Protein AF-A0A2W4TZ62-F1 (afdb_monomer)

Foldseek 3Di:
DDDPDDPPVVVVVVVVVVVVVVVVVVVVVVVVVVCVVVVPDPPPDDPDDPDDPPPDPVVVVCVVVVDDPPPPPPPPDPPPPDKDKDWPDKAQDPPPAIWTFIDTNNHHTDTDGPPD

Radius of gyration: 36.92 Å; Cα contacts (8 Å, |Δi|>4): 65; chains: 1; bounding box: 67×64×75 Å

pLDDT: mean 73.5, std 13.52, range [45.03, 94.56]

Mean predicted aligned error: 21.02 Å

Nearest PDB structures (foldseek):
  5z58-assembly1_v  TM=3.258E-01  e=4.020E+00  Homo sapiens
  5z57-assembly1_v  TM=2.909E-01  e=4.284E+00  Homo sapiens
  6drb-assembly1_A  TM=4.231E-01  e=6.685E+00  Yersinia pestis

Secondary structure (DSSP, 8-state):
-----TTHHHHHHHHHHHHHHHHHHHHHHHHHHHHHHHH--------PPPPP-----HHHHHHHTT--------------SS--EEEEEEE--TTT--EEEEEETTPPPEEEETT-

Solvent-accessible surface area (backbone atoms only — not comparable to full-atom values): 7519 Å² total; per-residue (Å²): 137,86,82,96,64,84,75,61,65,60,69,64,46,49,58,56,52,51,52,50,50,50,52,50,53,50,51,50,49,53,49,49,51,50,50,51,60,68,64,62,56,82,77,76,82,67,95,64,78,78,75,78,78,81,82,73,61,62,66,60,54,36,45,74,74,64,48,71,83,72,72,70,81,64,74,77,69,77,77,67,99,55,88,47,75,47,80,78,47,74,49,83,44,97,84,80,55,29,39,35,31,41,23,50,71,86,42,81,69,43,82,41,57,68,92,116

Structure (mmCIF, N/CA/C/O backbone):
data_AF-A0A2W4TZ62-F1
#
_entry.id   AF-A0A2W4TZ62-F1
#
loop_
_atom_site.group_PDB
_atom_site.id
_atom_site.type_symbol
_atom_site.label_atom_id
_atom_site.label_alt_id
_atom_site.label_comp_id
_atom_site.label_asym_id
_atom_site.label_entity_id
_atom_site.label_seq_id
_atom_site.pdbx_PDB_ins_code
_atom_site.Cartn_x
_atom_site.Cartn_y
_atom_site.Cartn_z
_atom_site.occupancy
_atom_site.B_iso_or_equiv
_atom_site.auth_seq_id
_atom_site.auth_comp_id
_atom_site.auth_asym_id
_atom_site.auth_atom_id
_atom_site.pdbx_PDB_model_num
ATOM 1 N N . MET A 1 1 ? 46.479 -48.052 -25.727 1.00 45.03 1 MET A N 1
ATOM 2 C CA . MET A 1 1 ? 47.336 -46.891 -26.041 1.00 45.03 1 MET A CA 1
ATOM 3 C C . MET A 1 1 ? 46.475 -45.942 -26.864 1.00 45.03 1 MET A C 1
ATOM 5 O O . MET A 1 1 ? 46.310 -46.143 -28.051 1.00 45.03 1 MET A O 1
ATOM 9 N N . GLU A 1 2 ? 45.507 -45.329 -26.191 1.00 51.59 2 GLU A N 1
ATOM 10 C CA . GLU A 1 2 ? 45.523 -43.910 -25.804 1.00 51.59 2 GLU A CA 1
ATOM 11 C C . GLU A 1 2 ? 45.159 -42.976 -26.961 1.00 51.59 2 GLU A C 1
ATOM 13 O O . GLU A 1 2 ? 45.922 -42.770 -27.897 1.00 51.59 2 GLU A O 1
ATOM 18 N N . SER A 1 3 ? 43.974 -42.375 -26.856 1.00 45.31 3 SER A N 1
ATOM 19 C CA . SER A 1 3 ? 43.682 -41.060 -27.432 1.00 45.31 3 SER A CA 1
ATOM 20 C C . SER A 1 3 ? 42.586 -40.367 -26.603 1.00 45.31 3 SER A C 1
ATOM 22 O O . SER A 1 3 ? 41.416 -40.380 -26.984 1.00 45.31 3 SER A O 1
ATOM 24 N N . PRO A 1 4 ? 42.929 -39.763 -25.449 1.00 53.34 4 PRO A N 1
ATOM 25 C CA . PRO A 1 4 ? 42.033 -38.906 -24.675 1.00 53.34 4 PRO A CA 1
ATOM 26 C C . PRO A 1 4 ? 42.117 -37.451 -25.178 1.00 53.34 4 PRO A C 1
ATOM 28 O O . PRO A 1 4 ? 42.603 -36.572 -24.473 1.00 53.34 4 PRO A O 1
ATOM 31 N N . ALA A 1 5 ? 41.683 -37.168 -26.411 1.00 53.16 5 ALA A N 1
ATOM 32 C CA . ALA A 1 5 ? 41.794 -35.814 -26.988 1.00 53.16 5 ALA A CA 1
ATOM 33 C C . ALA A 1 5 ? 40.455 -35.173 -27.403 1.00 53.16 5 ALA A C 1
ATOM 35 O O . ALA A 1 5 ? 40.375 -33.955 -27.551 1.00 53.16 5 ALA A O 1
ATOM 36 N N . ALA A 1 6 ? 39.375 -35.948 -27.548 1.00 50.75 6 ALA A N 1
ATOM 37 C CA . ALA A 1 6 ? 38.151 -35.444 -28.181 1.00 50.75 6 ALA A CA 1
ATOM 38 C C . ALA A 1 6 ? 37.244 -34.584 -27.273 1.00 50.75 6 ALA A C 1
ATOM 40 O O . ALA A 1 6 ? 36.420 -33.828 -27.781 1.00 50.75 6 ALA A O 1
ATOM 41 N N . LEU A 1 7 ? 37.394 -34.639 -25.944 1.00 52.19 7 LEU A N 1
ATOM 42 C CA . LEU A 1 7 ? 36.456 -33.982 -25.013 1.00 52.19 7 LEU A CA 1
ATOM 43 C C . LEU A 1 7 ? 36.894 -32.582 -24.540 1.00 52.19 7 LEU A C 1
ATOM 45 O O . LEU A 1 7 ? 36.113 -31.874 -23.908 1.00 52.19 7 LEU A O 1
ATOM 49 N N . GLN A 1 8 ? 38.112 -32.136 -24.863 1.00 57.09 8 GLN A N 1
ATOM 50 C CA . GLN A 1 8 ? 38.660 -30.872 -24.335 1.00 57.09 8 GLN A CA 1
ATOM 51 C C . GLN A 1 8 ? 38.250 -29.627 -25.153 1.00 57.09 8 GLN A C 1
ATOM 53 O O . GLN A 1 8 ? 38.273 -28.505 -24.644 1.00 57.09 8 GLN A O 1
ATOM 58 N N . SER A 1 9 ? 37.829 -29.820 -26.410 1.00 52.38 9 SER A N 1
ATOM 59 C CA . SER A 1 9 ? 37.424 -28.762 -27.359 1.00 52.38 9 SER A CA 1
ATOM 60 C C . SER A 1 9 ? 36.189 -27.974 -26.896 1.00 52.38 9 SER A C 1
ATOM 62 O O . SER A 1 9 ? 36.096 -26.758 -27.089 1.00 52.38 9 SER A O 1
ATOM 64 N N . THR A 1 10 ? 35.259 -28.646 -26.216 1.00 56.09 10 THR A N 1
ATOM 65 C CA . THR A 1 10 ? 33.972 -28.061 -25.820 1.00 56.09 10 THR A CA 1
ATOM 66 C C . THR A 1 10 ? 34.103 -27.133 -24.609 1.00 56.09 10 THR A C 1
ATOM 68 O O . THR A 1 10 ? 33.471 -26.080 -24.582 1.00 56.09 10 THR A O 1
ATOM 71 N N . SER A 1 11 ? 34.982 -27.453 -23.649 1.00 56.22 11 SER A N 1
ATOM 72 C CA . SER A 1 11 ? 35.111 -26.700 -22.388 1.00 56.22 11 SER A CA 1
ATOM 73 C C . SER A 1 11 ? 35.880 -25.379 -22.507 1.00 56.22 11 SER A C 1
ATOM 75 O O . SER A 1 11 ? 35.757 -24.527 -21.631 1.00 56.22 11 SER A O 1
ATOM 77 N N . ARG A 1 12 ? 36.702 -25.198 -23.551 1.00 57.94 12 ARG A N 1
ATOM 78 C CA . ARG A 1 12 ? 37.410 -23.926 -23.807 1.00 57.94 12 ARG A CA 1
ATOM 79 C C . ARG A 1 12 ? 36.609 -22.963 -24.675 1.00 57.94 12 ARG A C 1
ATOM 81 O O . ARG A 1 12 ? 36.794 -21.756 -24.561 1.00 57.94 12 ARG A O 1
ATOM 88 N N . ARG A 1 13 ? 35.711 -23.473 -25.523 1.00 58.53 13 ARG A N 1
ATOM 89 C CA . ARG A 1 13 ? 34.824 -22.632 -26.340 1.00 58.53 13 ARG A CA 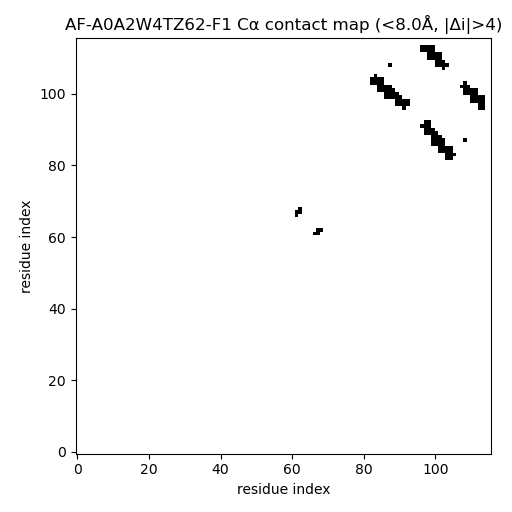1
ATOM 90 C C . ARG A 1 13 ? 33.613 -22.138 -25.560 1.00 58.53 13 ARG A C 1
ATOM 92 O O . ARG A 1 13 ? 33.164 -21.030 -25.819 1.00 58.53 13 ARG A O 1
ATOM 99 N N . SER A 1 14 ? 33.130 -22.897 -24.578 1.00 65.25 14 SER A N 1
ATOM 100 C CA . SER A 1 14 ? 32.029 -22.479 -23.705 1.00 65.25 14 SER A CA 1
ATOM 101 C C . SER A 1 14 ? 32.261 -21.133 -22.995 1.00 65.25 14 SER A C 1
ATOM 103 O O . SER A 1 14 ? 31.378 -20.286 -23.111 1.00 65.25 14 SER A O 1
ATOM 105 N N . PRO A 1 15 ? 33.410 -20.837 -22.348 1.00 75.00 15 PRO A N 1
ATOM 106 C CA . PRO A 1 15 ? 33.613 -19.530 -21.723 1.00 75.00 15 PRO A CA 1
ATOM 107 C C . PRO A 1 15 ? 33.686 -18.393 -22.747 1.00 75.00 15 PRO A C 1
ATOM 109 O O . PRO A 1 15 ? 33.167 -17.315 -22.482 1.00 75.00 15 PRO A O 1
ATOM 112 N N . ALA A 1 16 ? 34.261 -18.626 -23.932 1.00 79.69 16 ALA A N 1
ATOM 113 C CA . ALA A 1 16 ? 34.321 -17.614 -24.989 1.00 79.69 16 ALA A CA 1
ATOM 114 C C . ALA A 1 16 ? 32.933 -17.311 -25.580 1.00 79.69 16 ALA A C 1
ATOM 116 O O . ALA A 1 16 ? 32.604 -16.151 -25.816 1.00 79.69 16 ALA A O 1
ATOM 117 N N . VAL A 1 17 ? 32.094 -18.336 -25.765 1.00 85.00 17 VAL A N 1
ATOM 118 C CA . VAL A 1 17 ? 30.707 -18.179 -26.231 1.00 85.00 17 VAL A CA 1
ATOM 119 C C . VAL A 1 17 ? 29.861 -17.454 -25.184 1.00 85.00 17 VAL A C 1
ATOM 121 O O . VAL A 1 17 ? 29.138 -16.525 -25.530 1.00 85.00 17 VAL A O 1
ATOM 124 N N . VAL A 1 18 ? 29.988 -17.818 -23.903 1.00 88.00 18 VAL A N 1
ATOM 125 C CA . VAL A 1 18 ? 29.279 -17.143 -22.803 1.00 88.00 18 VAL A CA 1
ATOM 126 C C . VAL A 1 18 ? 29.730 -15.689 -22.670 1.00 88.00 18 VAL A C 1
ATOM 128 O O . VAL A 1 18 ? 28.887 -14.803 -22.568 1.00 88.00 18 VAL A O 1
ATOM 131 N N . ALA A 1 19 ? 31.036 -15.418 -22.734 1.00 86.62 19 ALA A N 1
ATOM 132 C CA . ALA A 1 19 ? 31.563 -14.057 -22.708 1.00 86.62 19 ALA A CA 1
ATOM 133 C C . ALA A 1 19 ? 31.063 -13.230 -23.901 1.00 86.62 19 ALA A C 1
ATOM 135 O O . ALA A 1 19 ? 30.681 -12.077 -23.719 1.00 86.62 19 ALA A O 1
ATOM 136 N N . GLY A 1 20 ? 31.001 -13.826 -25.097 1.00 91.88 20 GLY A N 1
ATOM 137 C CA . GLY A 1 20 ? 30.435 -13.194 -26.287 1.00 91.88 20 GLY A CA 1
ATOM 138 C C . GLY A 1 20 ? 28.953 -12.854 -26.127 1.00 91.88 20 GLY A C 1
ATOM 139 O O . GLY A 1 20 ? 28.557 -11.727 -26.406 1.00 91.88 20 GLY A O 1
ATOM 140 N N . LEU A 1 21 ? 28.142 -13.786 -25.613 1.00 92.06 21 LEU A N 1
ATOM 141 C CA . LEU A 1 21 ? 26.725 -13.548 -25.313 1.00 92.06 21 LEU A CA 1
ATOM 142 C C . LEU A 1 21 ? 26.529 -12.456 -24.256 1.00 92.06 21 LEU A C 1
ATOM 144 O O . LEU A 1 21 ? 25.659 -11.604 -24.421 1.00 92.06 21 LEU A O 1
ATOM 148 N N . LEU A 1 22 ? 27.342 -12.455 -23.196 1.00 92.50 22 LEU A N 1
ATOM 149 C CA . LEU A 1 22 ? 27.299 -11.426 -22.157 1.00 92.50 22 LEU A CA 1
ATOM 150 C C . LEU A 1 22 ? 27.656 -10.049 -22.718 1.00 92.50 22 LEU A C 1
ATOM 152 O O . LEU A 1 22 ? 26.958 -9.080 -22.431 1.00 92.50 22 LEU A O 1
ATOM 156 N N . TRP A 1 23 ? 28.690 -9.959 -23.557 1.00 92.88 23 TRP A N 1
ATOM 157 C CA . TRP A 1 23 ? 29.057 -8.710 -24.225 1.00 92.88 23 TRP A CA 1
ATOM 158 C C . TRP A 1 23 ? 27.980 -8.235 -25.200 1.00 92.88 23 TRP A C 1
ATOM 160 O O . TRP A 1 23 ? 27.676 -7.045 -25.241 1.00 92.88 23 TRP A O 1
ATOM 170 N N . LEU A 1 24 ? 27.360 -9.155 -25.943 1.00 94.06 24 LEU A N 1
ATOM 171 C CA . LEU A 1 24 ? 26.250 -8.840 -26.838 1.00 94.06 24 LEU A CA 1
ATOM 172 C C . LEU A 1 24 ? 25.053 -8.287 -26.049 1.00 94.06 24 LEU A C 1
ATOM 174 O O . LEU A 1 24 ? 24.518 -7.237 -26.393 1.00 94.06 24 LEU A O 1
ATOM 178 N N . ALA A 1 25 ? 24.671 -8.949 -24.954 1.00 92.88 25 ALA A N 1
ATOM 179 C CA . ALA A 1 25 ? 23.589 -8.512 -24.076 1.00 92.88 25 ALA A CA 1
ATOM 180 C C . ALA A 1 25 ? 23.893 -7.163 -23.404 1.00 92.88 25 ALA A C 1
ATOM 182 O O . ALA A 1 25 ? 23.007 -6.312 -23.302 1.00 92.88 25 ALA A O 1
ATOM 183 N N . ALA A 1 26 ? 25.144 -6.941 -22.991 1.00 94.56 26 ALA A N 1
ATOM 184 C CA . ALA A 1 26 ? 25.598 -5.665 -22.448 1.00 94.56 26 ALA A CA 1
ATOM 185 C C . ALA A 1 26 ? 25.512 -4.547 -23.498 1.00 94.56 26 ALA A C 1
ATOM 187 O O . ALA A 1 26 ? 24.994 -3.471 -23.204 1.00 94.56 26 ALA A O 1
ATOM 188 N N . GLY A 1 27 ? 25.937 -4.818 -24.737 1.00 94.31 27 GLY A N 1
ATOM 189 C CA . GLY A 1 27 ? 25.812 -3.894 -25.863 1.00 94.31 27 GLY A CA 1
ATOM 190 C C . GLY A 1 27 ? 24.356 -3.558 -26.192 1.00 94.31 27 GLY A C 1
ATOM 191 O O . GLY A 1 27 ? 24.023 -2.385 -26.342 1.00 94.31 27 GLY A O 1
ATOM 192 N N . LEU A 1 28 ? 23.467 -4.559 -26.224 1.00 91.88 28 LEU A N 1
ATOM 193 C CA . LEU A 1 28 ? 22.028 -4.349 -26.418 1.00 91.88 28 LEU A CA 1
ATOM 194 C C . LEU A 1 28 ? 21.405 -3.550 -25.270 1.00 91.88 28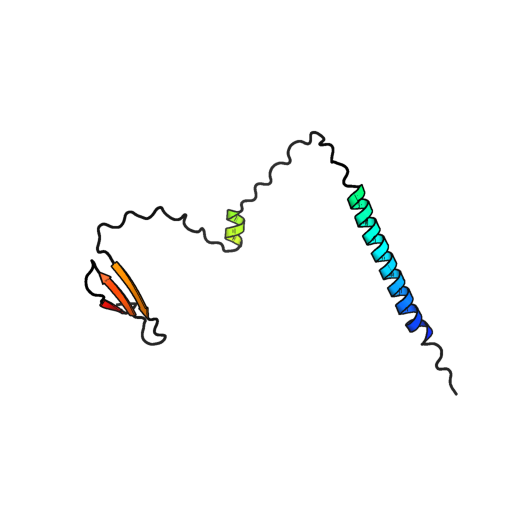 LEU A C 1
ATOM 196 O O . LEU A 1 28 ? 20.595 -2.667 -25.529 1.00 91.88 28 LEU A O 1
ATOM 200 N N . SER A 1 29 ? 21.788 -3.815 -24.018 1.00 92.12 29 SER A N 1
ATOM 201 C CA . SER A 1 29 ? 21.320 -3.040 -22.861 1.00 92.12 29 SER A CA 1
ATOM 202 C C . SER A 1 29 ? 21.760 -1.584 -22.944 1.00 92.12 29 SER A C 1
ATOM 204 O O . SER A 1 29 ? 20.936 -0.685 -22.793 1.00 92.12 29 SER A O 1
ATOM 206 N N . ALA A 1 30 ? 23.043 -1.333 -23.214 1.00 92.69 30 ALA A N 1
ATOM 207 C CA . ALA A 1 30 ? 23.556 0.022 -23.375 1.00 92.69 30 ALA A CA 1
ATOM 208 C C . ALA A 1 30 ? 22.862 0.737 -24.544 1.00 92.69 30 ALA A C 1
ATOM 210 O O . ALA A 1 30 ? 22.407 1.869 -24.390 1.00 92.69 30 ALA A O 1
ATOM 211 N N . GLY A 1 31 ? 22.697 0.050 -25.679 1.00 93.50 31 GLY A N 1
ATOM 212 C CA . GLY A 1 31 ? 21.963 0.551 -26.837 1.00 93.50 31 GLY A CA 1
ATOM 213 C C . GLY A 1 31 ? 20.506 0.870 -26.514 1.00 93.50 31 GLY A C 1
ATOM 214 O O . GLY A 1 31 ? 20.036 1.944 -26.868 1.00 93.50 31 GLY A O 1
ATOM 215 N N . TYR A 1 32 ? 19.814 -0.004 -25.778 1.00 89.69 32 TYR A N 1
ATOM 216 C CA . TYR A 1 32 ? 18.448 0.230 -25.310 1.00 89.69 32 TYR A CA 1
ATOM 217 C C . TYR A 1 32 ? 18.363 1.484 -24.441 1.00 89.69 32 TYR A C 1
ATOM 219 O O . TYR A 1 32 ? 17.497 2.320 -24.679 1.00 89.69 32 TYR A O 1
ATOM 227 N N . TRP A 1 33 ? 19.277 1.657 -23.483 1.00 89.50 33 TRP A N 1
ATOM 228 C CA . TRP A 1 33 ? 19.316 2.845 -22.628 1.00 89.50 33 TRP A CA 1
ATOM 229 C C . TRP A 1 33 ? 19.601 4.126 -23.408 1.00 89.50 33 TRP A C 1
ATOM 231 O O . TRP A 1 33 ? 18.954 5.139 -23.153 1.00 89.50 33 TRP A O 1
ATOM 241 N N . VAL A 1 34 ? 20.513 4.085 -24.381 1.00 90.50 34 VAL A N 1
ATOM 242 C CA . VAL A 1 34 ? 20.787 5.207 -25.291 1.00 90.50 34 VAL A CA 1
ATOM 243 C C . VAL A 1 34 ? 19.548 5.524 -26.125 1.00 90.50 34 VAL A C 1
ATOM 245 O O . VAL A 1 34 ? 19.137 6.678 -26.187 1.00 90.50 34 VAL A O 1
ATOM 248 N N . LEU A 1 35 ? 18.893 4.515 -26.702 1.00 86.12 35 LEU A N 1
ATOM 249 C CA . LEU A 1 35 ? 17.683 4.697 -27.502 1.00 86.12 35 LEU A CA 1
ATOM 250 C C . LEU A 1 35 ? 16.520 5.244 -26.663 1.00 86.12 35 LEU A C 1
ATOM 252 O O . LEU A 1 35 ? 15.782 6.099 -27.134 1.00 86.12 35 LEU A O 1
ATOM 256 N N . GLN A 1 36 ? 16.388 4.810 -25.408 1.00 83.56 36 GLN A N 1
ATOM 257 C CA . GLN A 1 36 ? 15.440 5.371 -24.441 1.00 83.56 36 GLN A CA 1
ATOM 258 C C . GLN A 1 36 ? 15.774 6.824 -24.104 1.00 83.56 36 GLN A C 1
ATOM 260 O O . GLN A 1 36 ? 14.889 7.672 -24.109 1.00 83.56 36 GLN A O 1
ATOM 265 N N . ALA A 1 37 ? 17.045 7.129 -23.832 1.00 81.69 37 ALA A N 1
ATOM 266 C CA . ALA A 1 37 ? 17.484 8.476 -23.492 1.00 81.69 37 ALA A CA 1
ATOM 267 C C . ALA A 1 37 ? 17.269 9.458 -24.654 1.00 81.69 37 ALA A C 1
ATOM 269 O O . ALA A 1 37 ? 16.771 10.556 -24.427 1.00 81.69 37 ALA A O 1
ATOM 270 N N . LEU A 1 38 ? 17.579 9.048 -25.888 1.00 79.31 38 LEU A N 1
ATOM 271 C CA . LEU A 1 38 ? 17.336 9.841 -27.097 1.00 79.31 38 LEU A CA 1
ATOM 272 C C . LEU A 1 38 ? 15.848 9.868 -27.485 1.00 79.31 38 LEU A C 1
ATOM 274 O O . LEU A 1 38 ? 15.366 10.866 -28.012 1.00 79.31 38 LEU A O 1
ATOM 278 N N . GLY A 1 39 ? 15.115 8.787 -27.215 1.00 70.06 39 GLY A N 1
ATOM 279 C CA . GLY A 1 39 ? 13.684 8.644 -27.484 1.00 70.06 39 GLY A CA 1
ATOM 280 C C . GLY A 1 39 ? 12.787 9.424 -26.523 1.00 70.06 39 GLY A C 1
ATOM 281 O O . GLY A 1 39 ? 11.605 9.607 -26.813 1.00 70.06 39 GLY A O 1
ATOM 282 N N . ARG A 1 40 ? 13.334 9.956 -25.421 1.00 63.94 40 ARG A N 1
ATOM 283 C CA . ARG A 1 40 ? 12.681 10.990 -24.604 1.00 63.94 40 ARG A CA 1
ATOM 284 C C . ARG A 1 40 ? 12.702 12.338 -25.324 1.00 63.94 40 ARG A C 1
ATOM 286 O O . ARG A 1 40 ? 13.249 13.322 -24.833 1.00 63.94 40 ARG A O 1
ATOM 293 N N . SER A 1 41 ? 12.081 12.387 -26.495 1.00 61.03 41 SER A N 1
ATOM 294 C CA . SER A 1 41 ? 11.651 13.651 -27.077 1.00 61.03 41 SER A CA 1
ATOM 295 C C . SER A 1 41 ? 10.605 14.275 -26.143 1.00 61.03 41 SER A C 1
ATOM 297 O O . SER A 1 41 ? 9.783 13.528 -25.596 1.00 61.03 41 SER A O 1
ATOM 299 N N . PRO A 1 42 ? 10.616 15.602 -25.908 1.00 58.88 42 PRO A N 1
ATOM 300 C CA . PRO A 1 42 ? 9.531 16.260 -25.197 1.00 58.88 42 PRO A CA 1
ATOM 301 C C . PRO A 1 42 ? 8.229 15.918 -25.917 1.00 58.88 42 PRO A C 1
ATOM 303 O O . PRO A 1 42 ? 8.011 16.315 -27.062 1.00 58.88 42 PRO A O 1
ATOM 306 N N . VAL A 1 43 ? 7.397 15.109 -25.258 1.00 64.31 43 VAL A N 1
ATOM 307 C CA . VAL A 1 43 ? 6.109 14.673 -25.788 1.00 64.31 43 VAL A CA 1
ATOM 308 C C . VAL A 1 43 ? 5.326 15.943 -26.078 1.00 64.31 43 VAL A C 1
ATOM 310 O O . VAL A 1 43 ? 4.927 16.642 -25.151 1.00 64.31 43 VAL A O 1
ATOM 313 N N . THR A 1 44 ? 5.168 16.285 -27.357 1.00 60.03 44 THR A N 1
ATOM 314 C CA . THR A 1 44 ? 4.302 17.393 -27.756 1.00 60.03 44 THR A CA 1
ATOM 315 C C . THR A 1 44 ? 2.893 16.957 -27.378 1.00 60.03 44 THR A C 1
ATOM 317 O O . THR A 1 44 ? 2.426 15.954 -27.928 1.00 60.03 44 THR A O 1
ATOM 320 N N . PRO A 1 45 ? 2.236 17.608 -26.402 1.00 57.38 45 PRO A N 1
ATOM 321 C CA . PRO A 1 45 ? 0.929 17.171 -25.956 1.00 57.38 45 PRO A CA 1
ATOM 322 C C . PRO A 1 45 ? -0.055 17.412 -27.098 1.00 57.38 45 PRO A C 1
ATOM 324 O O . PRO A 1 45 ? -0.488 18.532 -27.355 1.00 57.38 45 PRO A O 1
ATOM 327 N N . LEU A 1 46 ? -0.385 16.343 -27.815 1.00 65.75 46 LEU A N 1
ATOM 328 C CA . LEU A 1 46 ? -1.581 16.307 -28.637 1.00 65.75 46 LEU A CA 1
ATOM 329 C C . LEU A 1 46 ? -2.768 16.412 -27.679 1.00 65.75 46 LEU A C 1
ATOM 331 O O . LEU A 1 46 ? -2.733 15.825 -26.595 1.00 65.75 46 LEU A O 1
ATOM 335 N N . ALA A 1 47 ? -3.800 17.164 -28.060 1.00 61.91 47 ALA A N 1
ATOM 336 C CA . ALA A 1 47 ? -5.035 17.252 -27.293 1.00 61.91 47 ALA A CA 1
ATOM 337 C C . ALA A 1 47 ? -5.717 15.873 -27.274 1.00 61.91 47 ALA A C 1
ATOM 339 O O . ALA A 1 47 ? -6.532 15.538 -28.129 1.00 61.91 47 ALA A O 1
ATOM 340 N N . VAL A 1 48 ? -5.315 15.044 -26.318 1.00 66.56 48 VAL A N 1
ATOM 341 C CA . VAL A 1 48 ? -5.911 13.753 -26.007 1.00 66.56 48 VAL A CA 1
ATOM 342 C C . VAL A 1 48 ? -6.988 14.024 -24.968 1.00 66.56 48 VAL A C 1
ATOM 344 O O . VAL A 1 48 ? -6.731 14.690 -23.963 1.00 66.56 48 VAL A O 1
ATOM 347 N N . ALA A 1 49 ? -8.206 13.545 -25.232 1.00 68.44 49 ALA A N 1
ATOM 348 C CA . ALA A 1 49 ? -9.283 13.591 -24.252 1.00 68.44 49 ALA A CA 1
ATOM 349 C C . ALA A 1 49 ? -8.772 12.994 -22.930 1.00 68.44 49 ALA A C 1
ATOM 351 O O . ALA A 1 49 ? -8.109 11.952 -22.972 1.00 68.44 49 ALA A O 1
ATOM 352 N N . PRO A 1 50 ? -9.018 13.643 -21.777 1.00 64.00 50 PRO A N 1
ATOM 353 C CA . PRO A 1 50 ? -8.464 13.187 -20.512 1.00 64.00 50 PRO A CA 1
ATOM 354 C C . PRO A 1 50 ? -8.843 11.716 -20.312 1.00 64.00 50 PRO A C 1
ATOM 356 O O . PRO A 1 50 ? -10.029 11.386 -20.437 1.00 64.00 50 PRO A O 1
ATOM 359 N N . PRO A 1 51 ? -7.873 10.819 -20.047 1.00 65.44 51 PRO A N 1
ATOM 360 C CA . PRO A 1 51 ? -8.206 9.445 -19.724 1.00 65.44 51 PRO A CA 1
ATOM 361 C C . PRO A 1 51 ? -9.150 9.481 -18.527 1.00 65.44 51 PRO A C 1
ATOM 363 O O . PRO A 1 51 ? -8.882 10.175 -17.542 1.00 65.44 51 PRO A O 1
ATOM 366 N N . SER A 1 52 ? -10.282 8.786 -18.633 1.00 66.94 52 SER A N 1
ATOM 367 C CA . SER A 1 52 ? -11.228 8.680 -17.529 1.00 66.94 52 SER A CA 1
ATOM 368 C C . SER A 1 52 ? -10.464 8.201 -16.302 1.00 66.94 52 SER A C 1
ATOM 370 O O . SER A 1 52 ? -9.833 7.143 -16.338 1.00 66.94 52 SER A O 1
ATOM 372 N N . ALA A 1 53 ? -10.459 9.014 -15.245 1.00 68.12 53 ALA A N 1
ATOM 373 C CA . ALA A 1 53 ? -9.777 8.666 -14.013 1.00 68.12 53 ALA A CA 1
ATOM 374 C C . ALA A 1 53 ? -10.350 7.334 -13.525 1.00 68.12 53 ALA A C 1
ATOM 376 O O . ALA A 1 53 ? -11.539 7.234 -13.224 1.00 68.12 53 ALA A O 1
ATOM 377 N N . ILE A 1 54 ? -9.512 6.299 -13.491 1.00 70.81 54 ILE A N 1
ATOM 378 C CA . ILE A 1 54 ? -9.888 5.012 -12.919 1.00 70.81 54 ILE A CA 1
ATOM 379 C C . ILE A 1 54 ? -10.075 5.270 -11.426 1.00 70.81 54 ILE A C 1
ATOM 381 O O . ILE A 1 54 ? -9.107 5.451 -10.686 1.00 70.81 54 ILE A O 1
ATOM 385 N N . GLN A 1 55 ? -11.331 5.360 -10.997 1.00 74.50 55 GLN A N 1
ATOM 386 C CA . GLN A 1 55 ? -11.671 5.526 -9.593 1.00 74.50 55 GLN A CA 1
ATOM 387 C C . GLN A 1 55 ? -11.431 4.194 -8.890 1.00 74.50 55 GLN A C 1
ATOM 389 O O . GLN A 1 55 ? -12.272 3.299 -8.901 1.00 74.50 55 GLN A O 1
ATOM 394 N N . VAL A 1 56 ? -10.243 4.046 -8.313 1.00 77.12 56 VAL A N 1
ATOM 395 C CA . VAL A 1 56 ? -9.929 2.910 -7.452 1.00 77.12 56 VAL A CA 1
ATOM 396 C C . VAL A 1 56 ? -10.532 3.183 -6.080 1.00 77.12 56 VAL A C 1
ATOM 398 O O . VAL A 1 56 ? -10.150 4.142 -5.410 1.00 77.12 56 VAL A O 1
ATOM 401 N N . ASP A 1 57 ? -11.461 2.329 -5.652 1.00 83.88 57 ASP A N 1
ATOM 402 C CA . ASP A 1 57 ? -11.977 2.343 -4.285 1.00 83.88 57 ASP A CA 1
ATOM 403 C C . ASP A 1 57 ? -10.913 1.764 -3.341 1.00 83.88 57 ASP A C 1
ATOM 405 O O . ASP A 1 57 ? -10.834 0.561 -3.075 1.00 83.88 57 ASP A O 1
ATOM 409 N N . THR A 1 58 ? -10.042 2.647 -2.859 1.00 83.94 58 THR A N 1
ATOM 410 C CA . THR A 1 58 ? -8.953 2.311 -1.937 1.00 83.94 58 THR A CA 1
ATOM 411 C C . THR A 1 58 ? -9.467 1.748 -0.615 1.00 83.94 58 THR A C 1
ATOM 413 O O . THR A 1 58 ? -8.768 0.963 0.023 1.00 83.94 58 THR A O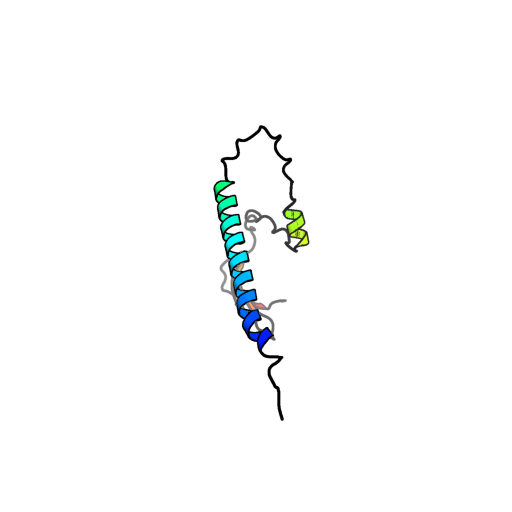 1
ATOM 416 N N . VAL A 1 59 ? -10.697 2.085 -0.219 1.00 82.69 59 VAL A N 1
ATOM 417 C CA . VAL A 1 59 ? -11.321 1.602 1.015 1.00 82.69 59 VAL A CA 1
ATOM 418 C C . VAL A 1 59 ? -11.777 0.155 0.846 1.00 82.69 59 VAL A C 1
ATOM 420 O O . VAL A 1 59 ? -11.568 -0.660 1.742 1.00 82.69 59 VAL A O 1
ATOM 423 N N . ALA A 1 60 ? -12.359 -0.193 -0.302 1.00 83.81 60 ALA A N 1
ATOM 424 C CA . ALA A 1 60 ? -12.721 -1.565 -0.638 1.00 83.81 60 ALA A CA 1
ATOM 425 C C . ALA A 1 60 ? -11.479 -2.463 -0.721 1.00 83.81 60 ALA A C 1
ATOM 427 O O . ALA A 1 60 ? -11.465 -3.542 -0.130 1.00 83.81 60 ALA A O 1
ATOM 428 N N . VAL A 1 61 ? -10.411 -1.990 -1.373 1.00 88.81 61 VAL A N 1
ATOM 429 C CA . VAL A 1 61 ? -9.128 -2.711 -1.445 1.00 88.81 61 VAL A CA 1
ATOM 430 C C . VAL A 1 61 ? -8.527 -2.905 -0.052 1.00 88.81 61 VAL A C 1
ATOM 432 O O . VAL A 1 61 ? -8.108 -4.009 0.291 1.00 88.81 61 VAL A O 1
ATOM 435 N N . ALA A 1 62 ? -8.543 -1.866 0.785 1.00 85.38 62 ALA A N 1
ATOM 436 C CA . ALA A 1 62 ? -8.057 -1.954 2.156 1.00 85.38 62 ALA A CA 1
ATOM 437 C C . ALA A 1 62 ? -8.860 -2.975 2.985 1.00 85.38 62 ALA A C 1
ATOM 439 O O . ALA A 1 62 ? -8.260 -3.775 3.699 1.00 85.38 62 ALA A O 1
ATOM 440 N N . ARG A 1 63 ? -10.195 -3.023 2.844 1.00 85.12 63 ARG A N 1
ATOM 441 C CA . ARG A 1 63 ? -11.042 -4.016 3.535 1.00 85.12 63 ARG A CA 1
ATOM 442 C C . ARG A 1 63 ? -10.727 -5.452 3.119 1.00 85.12 63 ARG A C 1
ATOM 444 O O . ARG A 1 63 ? -10.678 -6.321 3.982 1.00 85.12 63 ARG A O 1
ATOM 451 N N . VAL A 1 64 ? -10.493 -5.703 1.828 1.00 89.62 64 VAL A N 1
ATOM 452 C CA . VAL A 1 64 ? -10.094 -7.037 1.334 1.00 89.62 64 VAL A CA 1
ATOM 453 C C . VAL A 1 64 ? -8.732 -7.448 1.898 1.00 89.62 64 VAL A C 1
ATOM 455 O O . VAL A 1 64 ? -8.530 -8.614 2.223 1.00 89.62 64 VAL A O 1
ATOM 458 N N . LEU A 1 65 ? -7.823 -6.488 2.088 1.00 90.00 65 LEU A N 1
ATOM 459 C CA . LEU A 1 65 ? -6.520 -6.706 2.720 1.00 90.00 65 LEU A CA 1
ATOM 460 C C . LEU A 1 65 ? -6.591 -6.828 4.258 1.00 90.00 65 LEU A C 1
ATOM 462 O O . LEU A 1 65 ? -5.561 -6.953 4.915 1.00 90.00 65 LEU A O 1
ATOM 466 N N . GLY A 1 66 ? -7.789 -6.785 4.847 1.00 85.25 66 GLY A N 1
ATOM 467 C CA . GLY A 1 66 ? -8.001 -6.918 6.288 1.00 85.25 66 GLY A CA 1
ATOM 468 C C . GLY A 1 66 ? -7.875 -5.613 7.078 1.00 85.25 66 GLY A C 1
ATOM 469 O O . GLY A 1 66 ? -7.900 -5.648 8.307 1.00 85.25 66 GLY A O 1
ATOM 470 N N . ALA A 1 67 ? -7.773 -4.455 6.419 1.00 81.06 67 ALA A N 1
ATOM 471 C CA . ALA A 1 67 ? -7.851 -3.176 7.111 1.00 81.06 67 ALA A CA 1
ATOM 472 C C . ALA A 1 67 ? -9.276 -2.974 7.643 1.00 81.06 67 ALA A C 1
ATOM 474 O O . ALA A 1 67 ? -10.232 -2.790 6.881 1.00 81.06 67 ALA A O 1
ATOM 475 N N . GLN A 1 68 ? -9.426 -2.995 8.967 1.00 77.31 68 GLN A N 1
ATOM 476 C CA . GLN A 1 68 ? -10.648 -2.513 9.594 1.00 77.31 68 GLN A CA 1
ATOM 477 C C . GLN A 1 68 ? -10.727 -0.990 9.449 1.00 77.31 68 GLN A C 1
ATOM 479 O O . GLN A 1 68 ? -9.699 -0.318 9.563 1.00 77.31 68 GLN A O 1
ATOM 484 N N . PRO A 1 69 ? -11.930 -0.425 9.228 1.00 66.19 69 PRO A N 1
ATOM 485 C CA . PRO A 1 69 ? -12.111 1.014 9.287 1.00 66.19 69 PRO A CA 1
ATOM 486 C C . PRO A 1 69 ? -11.637 1.482 10.660 1.00 66.19 69 PRO A C 1
ATOM 488 O O . PRO A 1 69 ? -12.233 1.145 11.684 1.00 66.19 69 PRO A O 1
ATOM 491 N N . GLN A 1 70 ? -10.536 2.231 10.680 1.00 62.16 70 GLN A N 1
ATOM 492 C CA . GLN A 1 70 ? -10.154 2.983 11.857 1.00 62.16 70 GLN A CA 1
ATOM 493 C C . GLN A 1 70 ? -11.304 3.952 12.080 1.00 62.16 70 GLN A C 1
ATOM 495 O O . GLN A 1 70 ? -11.530 4.829 11.245 1.00 62.16 70 GLN A O 1
ATOM 500 N N . ALA A 1 71 ? -12.096 3.714 13.131 1.00 57.81 71 ALA A N 1
ATOM 501 C CA . ALA A 1 71 ? -13.144 4.632 13.538 1.00 57.81 71 ALA A CA 1
ATOM 502 C C . ALA A 1 71 ? -12.511 6.020 13.514 1.00 57.81 71 ALA A C 1
ATOM 504 O O . ALA A 1 71 ? -11.511 6.235 14.208 1.00 57.81 71 ALA A O 1
ATOM 505 N N . ALA A 1 72 ? -13.005 6.890 12.621 1.00 56.22 72 ALA A N 1
ATOM 506 C CA . ALA A 1 72 ? -12.537 8.261 12.514 1.00 56.22 72 ALA A CA 1
ATOM 507 C C . ALA A 1 72 ? -12.423 8.767 13.942 1.00 56.22 72 ALA A C 1
ATOM 509 O O . ALA A 1 72 ? -13.410 8.636 14.673 1.00 56.22 72 ALA A O 1
ATOM 510 N N . ALA A 1 73 ? -11.214 9.183 14.347 1.00 55.28 73 ALA A N 1
ATOM 511 C CA . ALA A 1 73 ? -10.921 9.593 15.711 1.00 55.28 73 ALA A CA 1
ATOM 512 C C . ALA A 1 73 ? -12.046 10.528 16.135 1.00 55.28 73 ALA A C 1
ATOM 514 O O . ALA A 1 73 ? -12.147 11.658 15.656 1.00 55.28 73 ALA A O 1
ATOM 515 N N . THR A 1 74 ? -12.980 9.976 16.907 1.00 48.62 74 THR A N 1
ATOM 516 C CA . THR A 1 74 ? -14.186 10.688 17.278 1.00 48.62 74 THR A CA 1
ATOM 517 C C . THR A 1 74 ? -13.650 11.818 18.121 1.00 48.62 74 THR A C 1
ATOM 519 O O . THR A 1 74 ? -12.925 11.548 19.084 1.00 48.62 74 THR A O 1
ATOM 522 N N . ALA A 1 75 ? -13.894 13.058 17.683 1.00 56.81 75 ALA A N 1
ATOM 523 C CA . ALA A 1 75 ? -13.562 14.247 18.452 1.00 56.81 75 ALA A CA 1
ATOM 524 C C . ALA A 1 75 ? -13.887 13.936 19.910 1.00 56.81 75 ALA A C 1
ATOM 526 O O . ALA A 1 75 ? -14.999 13.469 20.169 1.00 56.81 75 ALA A O 1
ATOM 527 N N . ALA A 1 76 ? -12.869 14.047 20.776 1.00 57.97 76 ALA A N 1
ATOM 528 C CA . ALA A 1 76 ? -12.885 13.535 22.140 1.00 57.97 76 ALA A CA 1
ATOM 529 C C . ALA A 1 76 ? -14.290 13.672 22.723 1.00 57.97 76 ALA A C 1
ATOM 531 O O . ALA A 1 76 ? -14.801 14.790 22.833 1.00 57.97 76 ALA A O 1
ATOM 532 N N . ALA A 1 77 ? -14.934 12.529 22.992 1.00 57.50 77 ALA A N 1
ATOM 533 C CA . ALA A 1 77 ? -16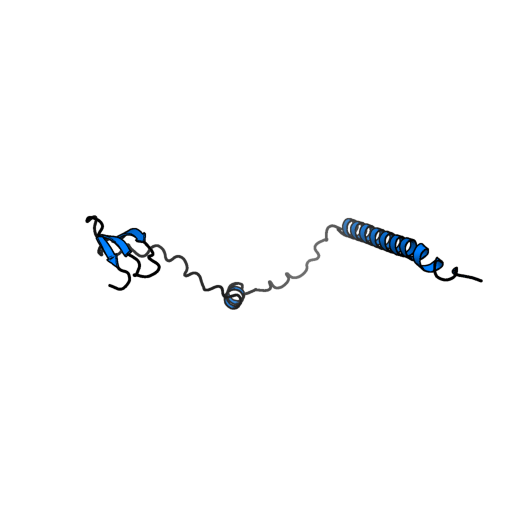.256 12.515 23.596 1.00 57.50 77 ALA A CA 1
ATOM 534 C C . ALA A 1 77 ? -16.232 13.474 24.796 1.00 57.50 77 ALA A C 1
ATOM 536 O O . ALA A 1 77 ? -15.220 13.486 25.510 1.00 57.50 77 ALA A O 1
ATOM 537 N N . PRO A 1 78 ? -17.278 14.301 25.001 1.00 57.25 78 PRO A N 1
ATOM 538 C CA . PRO A 1 78 ? -17.318 15.208 26.136 1.00 57.25 78 PRO A CA 1
ATOM 539 C C . PRO A 1 78 ? -16.978 14.395 27.376 1.00 57.25 78 PRO A C 1
ATOM 541 O O . PRO A 1 78 ? -17.593 13.352 27.615 1.00 57.25 78 PRO A O 1
ATOM 544 N N . VAL A 1 79 ? -15.929 14.827 28.083 1.00 59.22 79 VAL A N 1
ATOM 545 C CA . VAL A 1 79 ? -15.480 14.195 29.320 1.00 59.22 79 VAL A CA 1
ATOM 546 C C . VAL A 1 79 ? -16.719 13.975 30.167 1.00 59.22 79 VAL A C 1
ATOM 548 O O . VAL A 1 79 ? -17.414 14.930 30.521 1.00 59.22 79 VAL A O 1
ATOM 551 N N . AL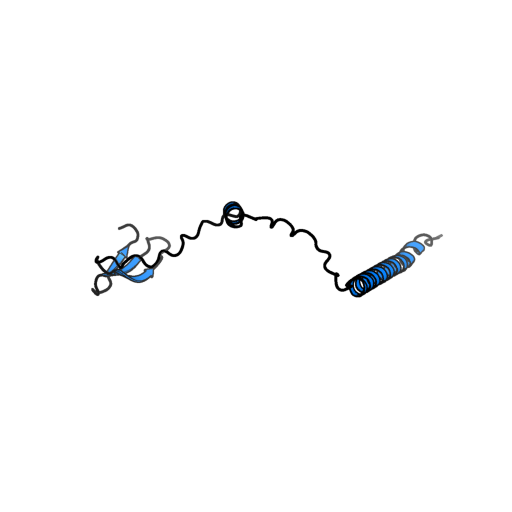A A 1 80 ? -17.069 12.707 30.374 1.00 57.72 80 ALA A N 1
ATOM 552 C CA . ALA A 1 80 ? -18.248 12.370 31.139 1.00 57.72 80 ALA A CA 1
ATOM 553 C C . ALA A 1 80 ? -18.150 13.132 32.464 1.00 57.72 80 ALA A C 1
ATOM 555 O O . ALA A 1 80 ? -17.122 13.061 33.140 1.00 57.72 80 ALA A O 1
ATOM 556 N N . THR A 1 81 ? -19.200 13.861 32.846 1.00 56.19 81 THR A N 1
ATOM 557 C CA . THR A 1 81 ? -19.366 14.433 34.195 1.00 56.19 81 THR A CA 1
ATOM 558 C C . THR A 1 81 ? -19.641 13.307 35.204 1.00 56.19 81 THR A C 1
ATOM 560 O O . THR A 1 81 ? -20.564 13.353 36.007 1.00 56.19 81 THR A O 1
ATOM 563 N N . GLY A 1 82 ? -18.876 12.229 35.086 1.00 67.69 82 GLY A N 1
ATOM 564 C CA . GLY A 1 82 ? -18.859 11.067 35.940 1.00 67.69 82 GLY A CA 1
ATOM 565 C C . GLY A 1 82 ? -17.497 10.961 36.604 1.00 67.69 82 GLY A C 1
ATOM 566 O O . GLY A 1 82 ? -16.566 11.713 36.311 1.00 67.69 82 GLY A O 1
ATOM 567 N N . THR A 1 83 ? -17.411 10.020 37.529 1.00 72.81 83 THR A N 1
ATOM 568 C CA . THR A 1 83 ? -16.204 9.672 38.268 1.00 72.81 83 THR A CA 1
ATOM 569 C C . THR A 1 83 ? -14.951 9.685 37.381 1.00 72.81 83 THR A C 1
ATOM 571 O O . THR A 1 83 ? -14.868 8.954 36.396 1.00 72.81 83 THR A O 1
ATOM 574 N N . GLN A 1 84 ? -13.971 10.519 37.734 1.00 79.19 84 GLN A N 1
ATOM 575 C CA . GLN A 1 84 ? -12.693 10.609 37.037 1.00 79.19 84 GLN A CA 1
ATOM 576 C C . GLN A 1 84 ? -11.809 9.433 37.447 1.00 79.19 84 GLN A C 1
ATOM 578 O O . GLN A 1 84 ? -11.379 9.342 38.596 1.00 79.19 84 GLN A O 1
ATOM 583 N N . TYR A 1 85 ? -11.525 8.539 36.509 1.00 81.44 85 TYR A N 1
ATOM 584 C CA . TYR A 1 85 ? -10.616 7.416 36.716 1.00 81.44 85 TYR A CA 1
ATOM 585 C C . TYR A 1 85 ? -9.256 7.746 36.097 1.00 81.44 85 TYR A C 1
ATOM 587 O O . TYR A 1 85 ? -9.167 8.009 34.900 1.00 81.44 85 TYR A O 1
ATOM 595 N N . ASN A 1 86 ? -8.195 7.725 36.902 1.00 81.31 86 ASN A N 1
ATOM 596 C CA . ASN A 1 86 ? -6.817 7.868 36.443 1.00 81.31 86 ASN A CA 1
ATOM 597 C C . ASN A 1 86 ? -6.074 6.539 36.629 1.00 81.31 86 ASN A C 1
ATOM 599 O O . ASN A 1 86 ? -5.926 6.052 37.753 1.00 81.31 86 ASN A O 1
ATOM 603 N N . LEU A 1 87 ? -5.628 5.942 35.524 1.00 86.75 87 LEU A N 1
ATOM 604 C CA . LEU A 1 87 ? -4.904 4.674 35.516 1.00 86.75 87 LEU A CA 1
ATOM 605 C C . LEU A 1 87 ? -3.406 4.937 35.702 1.00 86.75 87 LEU A C 1
ATOM 607 O O . LEU A 1 87 ? -2.751 5.464 34.809 1.00 86.75 87 LEU A O 1
ATOM 611 N N . LEU A 1 88 ? -2.860 4.540 36.850 1.00 85.31 88 LEU A N 1
ATOM 612 C CA . LEU A 1 88 ? -1.458 4.799 37.194 1.00 85.31 88 LEU A CA 1
ATOM 613 C C . LEU A 1 88 ? -0.512 3.667 36.787 1.00 85.31 88 LEU A C 1
ATOM 615 O O . LEU A 1 88 ? 0.684 3.893 36.633 1.00 85.31 88 LEU A O 1
ATOM 619 N N . GLY A 1 89 ? -1.021 2.446 36.623 1.00 81.62 89 GLY A N 1
ATOM 620 C CA . GLY A 1 89 ? -0.199 1.312 36.213 1.00 81.62 89 GLY A CA 1
ATOM 621 C C . GLY A 1 89 ? -0.982 0.014 36.098 1.00 81.62 89 GLY A C 1
ATOM 622 O O . GLY A 1 89 ? -2.026 -0.156 36.726 1.00 81.62 89 GLY A O 1
ATOM 623 N N . VAL A 1 90 ? -0.461 -0.911 35.294 1.00 84.06 90 VAL A N 1
ATOM 624 C CA . VAL A 1 90 ? -1.019 -2.254 35.106 1.00 84.06 90 VAL A CA 1
ATOM 625 C C . VAL A 1 90 ? 0.107 -3.265 35.264 1.00 84.06 90 VAL A C 1
ATOM 627 O O . VAL A 1 90 ? 1.128 -3.173 34.589 1.00 84.06 90 VAL A O 1
ATOM 630 N N . VAL A 1 91 ? -0.083 -4.240 36.149 1.00 80.00 91 VAL A N 1
ATOM 631 C CA . VAL A 1 91 ? 0.828 -5.373 36.324 1.00 80.00 91 VAL A CA 1
ATOM 632 C C . VAL A 1 91 ? 0.165 -6.600 35.717 1.00 80.00 91 VAL A C 1
ATOM 634 O O . VAL A 1 91 ? -0.823 -7.109 36.248 1.00 80.00 91 VAL A O 1
ATOM 637 N N . ALA A 1 92 ? 0.698 -7.078 34.594 1.00 73.44 92 ALA A N 1
ATOM 638 C CA . ALA A 1 92 ? 0.256 -8.317 33.970 1.00 73.44 92 ALA A CA 1
ATOM 639 C C . ALA A 1 92 ? 0.964 -9.508 34.637 1.00 73.44 92 ALA A C 1
ATOM 641 O O . ALA A 1 92 ? 2.138 -9.765 34.383 1.00 73.44 92 ALA A O 1
ATOM 642 N N . ALA A 1 93 ? 0.259 -10.231 35.509 1.00 69.62 93 ALA A N 1
ATOM 643 C CA . ALA A 1 93 ? 0.753 -11.479 36.084 1.00 69.62 93 ALA A CA 1
ATOM 644 C C . ALA A 1 93 ? 0.269 -12.662 35.236 1.00 69.62 93 ALA A C 1
ATOM 646 O O . ALA A 1 93 ? -0.934 -12.881 35.102 1.00 69.62 93 ALA A O 1
ATOM 647 N N . SER A 1 94 ? 1.207 -13.442 34.693 1.00 61.31 94 SER A N 1
ATOM 648 C CA . SER A 1 94 ? 0.935 -14.511 33.715 1.00 61.31 94 SER A CA 1
ATOM 649 C C . SER A 1 94 ? 0.105 -15.693 34.245 1.00 61.31 94 SER A C 1
ATOM 651 O O . SER A 1 94 ? -0.281 -16.544 33.451 1.00 61.31 94 SER A O 1
ATOM 653 N N . ALA A 1 95 ? -0.158 -15.779 35.555 1.00 60.16 95 ALA A N 1
ATOM 654 C CA . ALA A 1 95 ? -0.805 -16.950 36.162 1.00 60.16 95 ALA A CA 1
ATOM 655 C C . ALA A 1 95 ? -1.951 -16.640 37.147 1.00 60.16 95 ALA A C 1
ATOM 657 O O . ALA A 1 95 ? -2.808 -17.492 37.350 1.00 60.16 95 ALA A O 1
ATOM 658 N N . ALA A 1 96 ? -1.998 -15.448 37.758 1.00 60.25 96 ALA A N 1
ATOM 659 C CA . ALA A 1 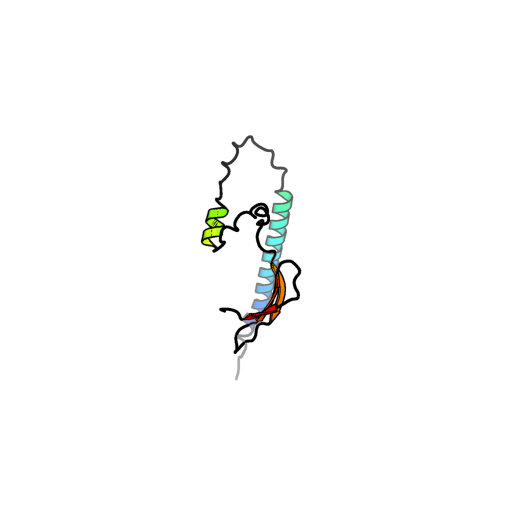96 ? -2.925 -15.145 38.865 1.00 60.25 96 ALA A CA 1
ATOM 660 C C . ALA A 1 96 ? -3.876 -13.961 38.594 1.00 60.25 96 ALA A C 1
ATOM 662 O O . ALA A 1 96 ? -4.541 -13.471 39.511 1.00 60.25 96 ALA A O 1
ATOM 663 N N . GLY A 1 97 ? -3.966 -13.510 37.341 1.00 66.00 97 GLY A N 1
ATOM 664 C CA . GLY A 1 97 ? -4.738 -12.330 36.956 1.00 66.00 97 GLY A CA 1
ATOM 665 C C . GLY A 1 97 ? -3.961 -11.037 37.205 1.00 66.00 97 GLY A C 1
ATOM 666 O O . GLY A 1 97 ? -3.281 -10.881 38.219 1.00 66.00 97 GLY A O 1
ATOM 667 N N . GLY A 1 98 ? -4.028 -10.116 36.244 1.00 76.56 98 GLY A N 1
ATOM 668 C CA . GLY A 1 98 ? -3.379 -8.814 36.358 1.00 76.56 98 GLY A CA 1
ATOM 669 C C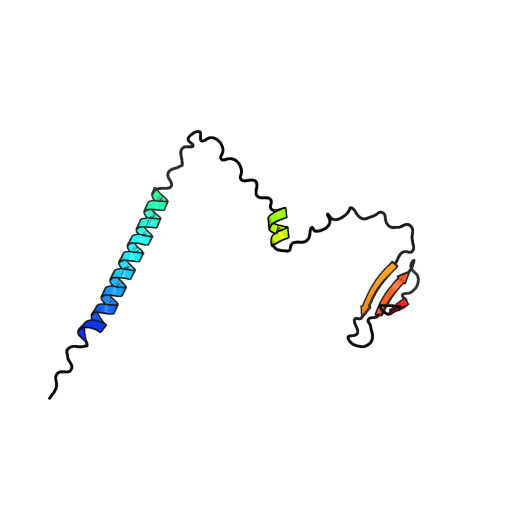 . GLY A 1 98 ? -4.049 -7.920 37.401 1.00 76.56 98 GLY A C 1
ATOM 670 O O . GLY A 1 98 ? -5.228 -8.094 37.722 1.00 76.56 98 GLY A O 1
ATOM 671 N N . ALA A 1 99 ? -3.295 -6.952 37.914 1.00 83.38 99 ALA A N 1
ATOM 672 C CA . ALA A 1 99 ? -3.812 -5.904 38.786 1.00 83.38 99 ALA A CA 1
ATOM 673 C C . ALA A 1 99 ? -3.591 -4.529 38.145 1.00 83.38 99 ALA A C 1
ATOM 675 O O . ALA A 1 99 ? -2.501 -4.237 37.652 1.00 83.38 99 ALA A O 1
ATOM 676 N N . ALA A 1 100 ? -4.619 -3.688 38.162 1.00 85.69 100 ALA A N 1
ATOM 677 C CA . ALA A 1 100 ? -4.570 -2.303 37.716 1.00 85.69 100 ALA A CA 1
ATOM 678 C C . ALA A 1 100 ? -4.617 -1.364 38.926 1.00 85.69 100 ALA A C 1
ATOM 680 O O . ALA A 1 100 ? -5.452 -1.529 39.813 1.00 85.69 100 ALA A O 1
ATOM 681 N N . LEU A 1 101 ? -3.733 -0.371 38.967 1.00 81.31 101 LEU A N 1
ATOM 682 C CA . LEU A 1 101 ? -3.760 0.703 39.955 1.00 81.31 101 LEU A CA 1
ATOM 683 C C . LEU A 1 101 ? -4.563 1.868 39.392 1.00 81.31 101 LEU A C 1
ATOM 685 O O . LEU A 1 101 ? -4.130 2.526 38.445 1.00 81.31 101 LEU A O 1
ATOM 689 N N . ILE A 1 102 ? -5.730 2.114 39.981 1.00 82.06 102 ILE A N 1
ATOM 690 C CA . ILE A 1 102 ? -6.660 3.145 39.519 1.00 82.06 102 ILE A CA 1
ATOM 691 C C . ILE A 1 102 ? -6.906 4.122 40.668 1.00 82.06 102 ILE A C 1
ATOM 693 O O . ILE A 1 102 ? -7.317 3.730 41.763 1.00 82.06 102 ILE A O 1
ATOM 697 N N . ALA A 1 103 ? -6.639 5.399 40.418 1.00 85.25 103 ALA A N 1
ATOM 698 C CA . ALA A 1 103 ? -7.062 6.500 41.268 1.00 85.25 103 ALA A CA 1
ATOM 699 C C . ALA A 1 103 ? -8.432 6.995 40.797 1.00 85.25 103 ALA A C 1
ATOM 701 O O . ALA A 1 103 ? -8.696 7.089 39.599 1.00 85.25 103 ALA A O 1
ATOM 702 N N . VAL A 1 104 ? -9.312 7.300 41.744 1.00 83.19 104 VAL A N 1
ATOM 703 C CA . VAL A 1 104 ? -10.709 7.649 41.474 1.00 83.19 104 VAL A CA 1
ATOM 704 C C . VAL A 1 104 ? -10.984 9.015 42.083 1.00 83.19 104 VAL A C 1
ATOM 706 O O . VAL A 1 104 ? -10.820 9.178 43.285 1.00 83.19 104 VAL A O 1
ATOM 709 N N . ASN A 1 105 ? -11.369 10.010 41.285 1.00 79.56 105 ASN A N 1
ATOM 710 C CA . ASN A 1 105 ? -11.643 11.381 41.736 1.00 79.56 105 ASN A CA 1
ATOM 711 C C . ASN A 1 105 ? -10.519 11.981 42.614 1.00 79.56 105 ASN A C 1
ATOM 713 O O . ASN A 1 105 ? -10.791 12.636 43.617 1.00 79.56 105 ASN A O 1
ATOM 717 N N . GLY A 1 106 ? -9.250 11.701 42.293 1.00 77.25 106 GLY A N 1
ATOM 718 C CA . GLY A 1 106 ? -8.096 12.171 43.077 1.00 77.25 106 GLY A CA 1
ATOM 719 C C . GLY A 1 106 ? -7.866 11.452 44.417 1.00 77.25 106 GLY A C 1
ATOM 720 O O . GLY A 1 106 ? -6.954 11.821 45.152 1.00 77.25 106 GLY A O 1
ATOM 721 N N . GLN A 1 107 ? -8.650 10.418 44.743 1.00 78.62 107 GLN A N 1
ATOM 722 C CA . GLN A 1 107 ? -8.419 9.558 45.907 1.00 78.62 107 GLN A CA 1
ATOM 723 C C . GLN A 1 107 ? -7.158 8.696 45.727 1.00 78.62 107 GLN A C 1
ATOM 725 O O . GLN A 1 107 ? -6.771 8.404 44.589 1.00 78.62 107 GLN A O 1
ATOM 730 N N . PRO A 1 108 ? -6.525 8.252 46.833 1.00 77.12 108 PRO A N 1
ATOM 731 C CA . PRO A 1 108 ? -5.324 7.427 46.773 1.00 77.12 108 PRO A CA 1
ATOM 732 C C . PRO A 1 108 ? -5.525 6.165 45.909 1.00 77.12 108 PRO A C 1
ATOM 734 O O . PRO A 1 108 ? -6.616 5.582 45.929 1.00 77.12 108 PRO A O 1
ATOM 737 N N . PRO A 1 109 ? -4.494 5.723 45.165 1.00 81.38 109 PRO A N 1
ATOM 738 C CA . PRO A 1 109 ? -4.623 4.652 44.176 1.00 81.38 109 PRO A CA 1
ATOM 739 C C . PRO A 1 109 ? -4.997 3.317 44.821 1.00 81.38 109 PRO A C 1
ATOM 741 O O . PRO A 1 109 ? -4.371 2.907 45.799 1.00 81.38 109 PRO A O 1
ATOM 744 N N . ARG A 1 110 ? -5.986 2.612 44.256 1.00 83.38 110 ARG A N 1
ATOM 745 C CA . ARG A 1 110 ? -6.403 1.282 44.729 1.00 83.38 110 ARG A CA 1
ATOM 746 C C . ARG A 1 110 ? -6.070 0.197 43.697 1.00 83.38 110 ARG A C 1
ATOM 748 O O . ARG A 1 110 ? -6.258 0.439 42.502 1.00 83.38 110 ARG A O 1
AT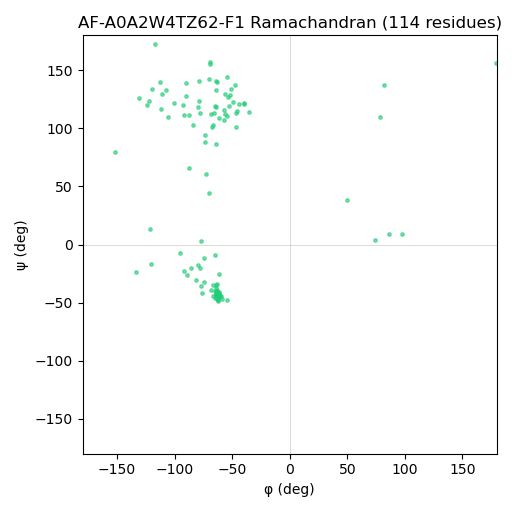OM 755 N N . PRO A 1 111 ? -5.593 -0.986 44.129 1.00 83.50 111 PRO A N 1
ATOM 756 C CA . PRO A 1 111 ? -5.372 -2.120 43.239 1.00 83.50 111 PRO A CA 1
ATOM 757 C C . PRO A 1 111 ? -6.691 -2.838 42.920 1.00 83.50 111 PRO A C 1
ATOM 759 O O . PRO A 1 111 ? -7.378 -3.316 43.820 1.00 83.50 111 PRO A O 1
ATOM 762 N N . TYR A 1 112 ? -7.016 -2.954 41.634 1.00 80.00 112 TYR A N 1
ATOM 763 C CA . TYR A 1 112 ? -8.161 -3.697 41.106 1.00 80.00 112 TYR A CA 1
ATOM 764 C C . TYR A 1 112 ? -7.681 -4.930 40.346 1.00 80.00 112 TYR A C 1
ATOM 766 O O . TYR A 1 112 ? -6.808 -4.825 39.485 1.00 80.00 112 TYR A O 1
ATOM 774 N N . ARG A 1 113 ? -8.242 -6.106 40.647 1.00 79.81 113 ARG A N 1
ATOM 775 C CA . ARG A 1 113 ? -7.963 -7.333 39.886 1.00 79.81 113 ARG A CA 1
ATOM 776 C C . ARG A 1 113 ? -8.774 -7.329 38.594 1.00 79.81 113 ARG A C 1
ATOM 778 O O . ARG A 1 113 ? -9.934 -6.933 38.594 1.00 79.81 113 ARG A O 1
ATOM 785 N N . VAL A 1 114 ? -8.176 -7.793 37.502 1.00 71.75 114 VAL A N 1
ATOM 786 C CA . VAL A 1 114 ? -8.885 -7.954 36.226 1.00 71.75 114 VAL A CA 1
ATOM 787 C C . VAL A 1 114 ? -9.987 -9.011 36.394 1.00 71.75 114 VAL A C 1
ATOM 789 O O . VAL A 1 114 ? -9.682 -10.162 36.700 1.00 71.75 114 VAL A O 1
ATOM 792 N N . GLY A 1 115 ? -11.250 -8.615 36.201 1.00 70.38 115 GLY A N 1
ATOM 793 C CA . GLY A 1 115 ? -12.427 -9.494 36.280 1.00 70.38 115 GLY A CA 1
ATOM 794 C C . GLY A 1 115 ? -13.201 -9.482 37.608 1.00 70.38 115 GLY A C 1
ATOM 795 O O . GLY A 1 115 ? -14.065 -10.338 37.780 1.00 70.38 115 GLY A O 1
ATOM 796 N N . ALA A 1 116 ? -12.887 -8.561 38.528 1.00 59.19 116 ALA A N 1
ATOM 797 C CA . ALA A 1 116 ? -13.62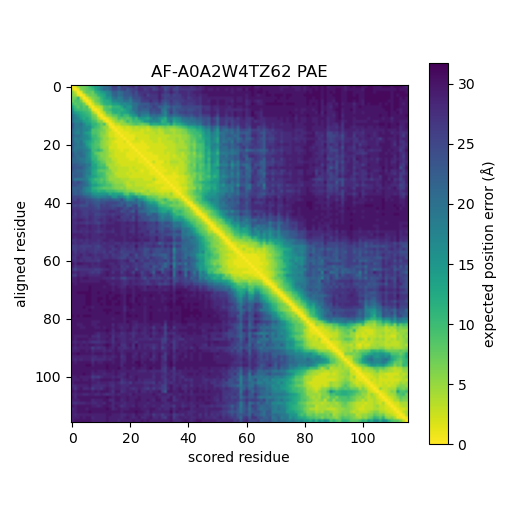6 -8.340 39.779 1.00 59.19 116 ALA A CA 1
ATOM 798 C C . ALA A 1 116 ? -14.598 -7.155 39.691 1.00 59.19 116 ALA A C 1
ATOM 800 O O . ALA A 1 116 ? -14.343 -6.247 38.865 1.00 59.19 116 ALA A O 1
#

Sequence (116 aa):
MESPAALQSTSRRSPAVVAGLLWLAAGLSAGYWVLQALGRSPVTPLAVAPPSAIQVDTVAVARVLGAQPQAAATAAAPVATGTQYNLLGVVAASAAGGAALIAVNGQPPRPYRVGA